Protein AF-A0A5C7JXN4-F1 (afdb_monomer_lite)

Radius of gyration: 12.23 Å; chains: 1; bounding box: 33×22×30 Å

Secondary structure (DSSP, 8-state):
---SSS-SEEEEEEGGGTEEEEEETTS-EEEEE-HHHHHHHHTTSS-EE-TTS-EE-GGGS-GGGSPPHHHHHHHHHGGG--

Foldseek 3Di:
DFDDPQAQWDWDQDLVVQWIFIAGSVRDGQDIGHLVVVVCQCVQVDWTAHPVGDIDRNVPDDPVRDDDPVVVVVVSCPNVDD

pLDDT: mean 82.42, std 14.99, range [34.78, 95.12]

Sequence (82 aa):
MLNYEGDVLKAYHIPLAKCFLIIDDHGHIVESCKKQELIDFLEGNKEITTSYGRTYNFTKEHVEAKRSQEEINEFLNLEKDE

Structure (mmCIF, N/CA/C/O backbone):
data_AF-A0A5C7JXN4-F1
#
_entry.id   AF-A0A5C7JXN4-F1
#
loop_
_atom_site.group_PDB
_atom_site.id
_atom_site.type_symbol
_atom_site.label_atom_id
_atom_site.label_alt_id
_atom_site.label_comp_id
_atom_site.label_asym_id
_atom_site.label_entity_id
_atom_site.label_seq_id
_atom_site.pdbx_PDB_ins_code
_atom_site.Cartn_x
_atom_site.Cartn_y
_atom_site.Cartn_z
_atom_site.occupancy
_atom_site.B_iso_or_equiv
_atom_site.auth_seq_id
_atom_site.auth_comp_id
_atom_site.auth_asym_id
_atom_site.auth_atom_id
_atom_site.pdbx_PDB_model_num
ATOM 1 N N . MET A 1 1 ? 2.580 6.703 2.206 1.00 55.78 1 MET A N 1
ATOM 2 C CA . MET A 1 1 ? 3.463 5.763 2.923 1.00 55.78 1 MET A CA 1
ATOM 3 C C . MET A 1 1 ? 4.379 5.113 1.900 1.00 55.78 1 M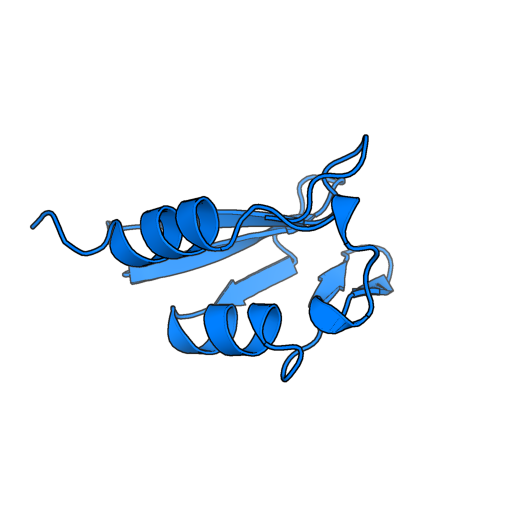ET A C 1
ATOM 5 O O . MET A 1 1 ? 4.005 4.103 1.331 1.00 55.78 1 MET A O 1
ATOM 9 N N . LEU A 1 2 ? 5.506 5.775 1.640 1.00 47.66 2 LEU A N 1
ATOM 10 C CA . LEU A 1 2 ? 6.800 5.315 1.118 1.00 47.66 2 LEU A CA 1
ATOM 11 C C . LEU A 1 2 ? 7.482 6.610 0.642 1.00 47.66 2 LEU A C 1
ATOM 13 O O . LEU A 1 2 ? 7.128 7.135 -0.406 1.00 47.66 2 LEU A O 1
ATOM 17 N N . ASN A 1 3 ? 8.303 7.225 1.489 1.00 44.16 3 ASN A N 1
ATOM 18 C CA . ASN A 1 3 ? 8.777 8.596 1.325 1.00 44.16 3 ASN A CA 1
ATOM 19 C C . ASN A 1 3 ? 10.302 8.611 1.144 1.00 44.16 3 ASN A C 1
ATOM 21 O O . ASN A 1 3 ? 11.027 8.763 2.115 1.00 44.16 3 ASN A O 1
ATOM 25 N N . TYR A 1 4 ? 10.788 8.444 -0.086 1.00 41.22 4 TYR A N 1
ATOM 26 C CA . TYR A 1 4 ? 12.159 8.803 -0.462 1.00 41.22 4 TYR A CA 1
ATOM 27 C C . TYR A 1 4 ? 12.082 9.634 -1.737 1.00 41.22 4 TYR A C 1
ATOM 29 O O . TYR A 1 4 ? 11.685 9.092 -2.758 1.00 41.22 4 TYR A O 1
ATOM 37 N N . GLU A 1 5 ? 12.373 10.935 -1.648 1.00 34.78 5 GLU A N 1
ATOM 38 C CA . GLU A 1 5 ? 12.640 11.873 -2.762 1.00 34.78 5 GLU A CA 1
ATOM 39 C C . GLU A 1 5 ? 11.821 11.706 -4.070 1.00 34.78 5 GLU A C 1
ATOM 41 O O . GLU A 1 5 ? 12.290 12.021 -5.161 1.00 34.78 5 GLU A O 1
ATOM 46 N N . GLY A 1 6 ? 10.576 11.235 -3.965 1.00 46.81 6 GLY A N 1
ATOM 47 C CA . GLY A 1 6 ? 9.752 10.812 -5.095 1.00 46.81 6 GLY A CA 1
ATOM 48 C C . GLY A 1 6 ? 8.802 9.703 -4.657 1.00 46.81 6 GLY A C 1
ATOM 49 O O . GLY A 1 6 ? 9.131 8.525 -4.726 1.00 46.81 6 GLY A O 1
ATOM 50 N N . ASP A 1 7 ? 7.638 10.089 -4.137 1.00 63.12 7 ASP A N 1
ATOM 51 C CA . ASP A 1 7 ? 6.603 9.187 -3.623 1.00 63.12 7 ASP A CA 1
ATOM 52 C C . ASP A 1 7 ? 6.196 8.102 -4.645 1.00 63.12 7 ASP A C 1
ATOM 54 O O . ASP A 1 7 ? 5.305 8.337 -5.462 1.00 63.12 7 ASP A O 1
ATOM 58 N N . VAL A 1 8 ? 6.793 6.906 -4.590 1.00 80.56 8 VAL A N 1
ATOM 59 C CA . VAL A 1 8 ? 6.459 5.852 -5.566 1.00 80.56 8 VAL A CA 1
ATOM 60 C C . VAL A 1 8 ? 5.071 5.258 -5.324 1.00 80.56 8 VAL A C 1
ATOM 62 O O . VAL A 1 8 ? 4.394 4.877 -6.270 1.00 80.56 8 VAL A O 1
ATOM 65 N N . LEU A 1 9 ? 4.623 5.185 -4.066 1.00 87.12 9 LEU A N 1
ATOM 66 C CA . LEU A 1 9 ? 3.281 4.716 -3.713 1.00 87.12 9 LEU A CA 1
ATOM 67 C C . LEU A 1 9 ? 2.662 5.596 -2.616 1.00 87.12 9 LEU A C 1
ATOM 69 O O . LEU A 1 9 ? 3.212 5.780 -1.524 1.00 87.12 9 LEU A O 1
ATOM 73 N N . LYS A 1 10 ? 1.462 6.113 -2.884 1.00 87.81 10 LYS A N 1
ATOM 74 C CA . LYS A 1 10 ? 0.648 6.915 -1.962 1.00 87.81 10 LYS A CA 1
ATOM 75 C C . LYS A 1 10 ? -0.621 6.167 -1.599 1.00 87.81 10 LYS A C 1
ATOM 77 O O . LYS A 1 10 ? -1.385 5.803 -2.481 1.00 87.81 10 LYS A O 1
ATOM 82 N N . ALA A 1 11 ? -0.865 5.993 -0.304 1.00 89.50 11 ALA A N 1
ATOM 83 C CA . ALA A 1 11 ? -2.115 5.442 0.204 1.00 89.50 11 ALA A CA 1
ATOM 84 C C . ALA A 1 11 ? -3.066 6.582 0.595 1.00 89.50 11 ALA A C 1
ATOM 86 O O . ALA A 1 11 ? -2.666 7.493 1.321 1.00 89.50 11 ALA A O 1
ATOM 87 N N . TYR A 1 12 ? -4.317 6.504 0.150 1.00 88.44 12 TYR A N 1
ATOM 88 C CA . TYR A 1 12 ? -5.399 7.429 0.479 1.00 88.44 12 TYR A CA 1
ATOM 89 C C . TYR A 1 12 ? -6.533 6.664 1.142 1.00 88.44 12 TYR A C 1
ATOM 91 O O . TYR A 1 12 ? -6.993 5.660 0.604 1.00 88.44 12 TYR A O 1
ATOM 99 N N . HIS A 1 13 ? -7.001 7.144 2.289 1.00 87.75 13 HIS A N 1
ATOM 100 C CA . HIS A 1 13 ? -8.194 6.604 2.927 1.00 87.75 13 HIS A CA 1
ATOM 101 C C . HIS A 1 13 ? -9.446 7.184 2.258 1.00 87.75 13 HIS A C 1
ATOM 103 O O . HIS A 1 13 ? -9.533 8.395 2.049 1.00 87.75 13 HIS A O 1
ATOM 109 N N . ILE A 1 14 ? -10.413 6.326 1.934 1.00 89.06 14 ILE A N 1
ATOM 110 C CA . ILE A 1 14 ? -11.723 6.703 1.403 1.00 89.06 14 ILE A CA 1
ATOM 111 C C . ILE A 1 14 ? -12.790 6.313 2.438 1.00 89.06 14 ILE A C 1
ATOM 113 O O . ILE A 1 14 ? -13.302 5.190 2.386 1.00 89.06 14 ILE A O 1
ATOM 117 N N . PRO A 1 15 ? -13.160 7.221 3.367 1.00 83.44 15 PRO A N 1
ATOM 118 C CA . PRO A 1 15 ? -14.042 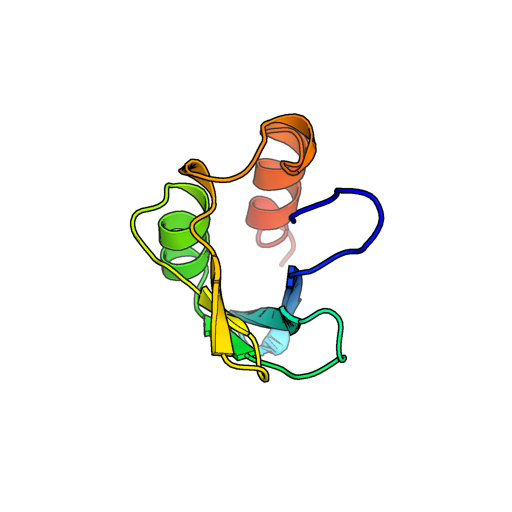6.894 4.492 1.00 83.44 15 PRO A CA 1
ATOM 119 C C . PRO A 1 15 ? -15.399 6.331 4.059 1.00 83.44 15 PRO A C 1
ATOM 121 O O . PRO A 1 15 ? -15.836 5.294 4.553 1.00 83.44 15 PRO A O 1
ATOM 124 N N . LEU A 1 16 ? -16.023 6.949 3.049 1.00 85.88 16 LEU A N 1
ATOM 125 C CA . LEU A 1 16 ? -17.340 6.545 2.537 1.00 85.88 16 LEU A CA 1
ATOM 126 C C . LEU A 1 16 ? -17.366 5.104 2.007 1.00 85.88 16 LEU A C 1
ATOM 128 O O . LEU A 1 16 ? -18.392 4.433 2.086 1.00 85.88 16 LEU A O 1
ATOM 132 N N . ALA A 1 17 ? -16.243 4.632 1.462 1.00 84.69 17 ALA A N 1
ATOM 133 C CA . ALA A 1 17 ? -16.104 3.288 0.910 1.00 84.69 17 ALA A CA 1
ATOM 134 C C . ALA A 1 17 ? -15.403 2.315 1.875 1.00 84.69 17 ALA A C 1
ATOM 136 O O . ALA A 1 17 ? -15.272 1.134 1.548 1.00 84.69 17 ALA A O 1
ATOM 137 N N . LYS A 1 18 ? -14.958 2.796 3.048 1.00 86.50 18 LYS A N 1
ATOM 138 C CA . LYS A 1 18 ? -14.184 2.042 4.049 1.00 86.50 18 LYS A CA 1
ATOM 139 C C . LYS A 1 18 ? -13.017 1.270 3.422 1.00 86.50 18 LYS A C 1
ATOM 141 O O . LYS A 1 18 ? -12.804 0.088 3.703 1.00 86.50 18 LYS A O 1
ATOM 146 N N . CYS A 1 19 ? -12.301 1.924 2.511 1.00 90.19 19 CYS A N 1
ATOM 147 C CA . CYS A 1 19 ? -11.189 1.329 1.778 1.00 90.19 19 CYS A CA 1
ATOM 148 C C . CYS A 1 19 ? -10.021 2.303 1.625 1.00 90.19 19 CYS A C 1
ATOM 150 O O . CYS A 1 19 ? -10.135 3.501 1.894 1.00 90.19 19 CYS A O 1
ATOM 152 N N . PHE A 1 20 ? -8.894 1.767 1.169 1.00 90.88 20 PHE A N 1
ATOM 153 C CA . PHE A 1 20 ? -7.693 2.512 0.841 1.00 90.88 20 PHE A CA 1
ATOM 154 C C . PHE A 1 20 ? -7.413 2.402 -0.654 1.00 90.88 20 PHE A C 1
ATOM 156 O O . PHE A 1 20 ? -7.540 1.326 -1.242 1.00 90.88 20 PHE A O 1
ATOM 163 N N . LEU A 1 21 ? -7.021 3.514 -1.266 1.00 92.88 21 LEU A N 1
ATOM 164 C CA . LEU A 1 21 ? -6.518 3.555 -2.634 1.00 92.88 21 LEU A CA 1
ATOM 165 C C . LEU A 1 21 ? -5.014 3.742 -2.603 1.00 92.88 21 LEU A C 1
ATOM 167 O O . LEU A 1 21 ? -4.520 4.622 -1.900 1.00 92.88 21 LEU A O 1
ATOM 171 N N . ILE A 1 22 ? -4.302 2.943 -3.385 1.00 92.62 22 ILE A N 1
ATOM 172 C CA . ILE A 1 22 ? -2.865 3.074 -3.571 1.00 92.62 22 ILE A CA 1
ATOM 173 C C . ILE A 1 22 ? -2.627 3.603 -4.977 1.00 92.62 22 ILE A C 1
ATOM 175 O O . ILE A 1 22 ? -3.083 3.022 -5.962 1.00 92.62 22 ILE A O 1
ATOM 179 N N . ILE A 1 23 ? -1.953 4.745 -5.039 1.00 92.31 23 ILE A N 1
ATOM 180 C CA . ILE A 1 23 ? -1.667 5.497 -6.255 1.00 92.31 23 ILE A CA 1
ATOM 181 C C . ILE A 1 23 ? -0.158 5.519 -6.460 1.00 92.31 23 ILE A C 1
ATOM 183 O O . ILE A 1 23 ? 0.573 5.789 -5.506 1.00 92.31 23 ILE A O 1
ATOM 187 N N . ASP A 1 24 ? 0.301 5.232 -7.674 1.00 92.38 24 ASP A N 1
ATOM 188 C CA . ASP A 1 24 ? 1.724 5.299 -8.004 1.00 92.38 24 ASP A CA 1
ATOM 189 C C . ASP A 1 24 ? 2.224 6.725 -8.301 1.00 92.38 24 ASP A C 1
ATOM 191 O O . ASP A 1 24 ? 1.458 7.692 -8.336 1.00 92.38 24 ASP A O 1
ATOM 195 N N . ASP A 1 25 ? 3.529 6.868 -8.526 1.00 89.19 25 ASP A N 1
ATOM 196 C CA . ASP A 1 25 ? 4.183 8.130 -8.886 1.00 89.19 25 ASP A CA 1
ATOM 197 C C . ASP A 1 25 ? 3.736 8.711 -10.236 1.00 89.19 25 ASP A C 1
ATOM 199 O O . ASP A 1 25 ? 3.974 9.888 -10.508 1.00 89.19 25 ASP A O 1
ATOM 203 N N . HIS A 1 26 ? 3.039 7.931 -11.066 1.00 92.25 26 HIS A N 1
ATOM 204 C CA . HIS A 1 26 ? 2.424 8.396 -12.311 1.00 92.25 26 HIS A CA 1
ATOM 205 C C . HIS A 1 26 ? 0.960 8.832 -12.128 1.00 92.25 26 HIS A C 1
ATOM 207 O O . HIS A 1 26 ? 0.324 9.277 -13.086 1.00 92.25 26 HIS A O 1
ATOM 213 N N . GLY A 1 27 ? 0.417 8.743 -10.910 1.00 90.94 27 GLY A N 1
ATOM 214 C CA . GLY A 1 27 ? -0.959 9.124 -10.605 1.00 90.94 27 GLY A CA 1
ATOM 215 C C . GLY A 1 27 ? -1.996 8.052 -10.948 1.00 90.94 27 GLY A C 1
ATOM 216 O O . GLY A 1 27 ? -3.193 8.347 -10.941 1.00 90.94 27 GLY A O 1
ATOM 217 N N . HIS A 1 28 ? -1.580 6.815 -11.232 1.00 94.31 28 HIS A N 1
ATOM 218 C CA . HIS A 1 28 ? -2.500 5.713 -11.497 1.00 94.31 28 HIS A CA 1
ATOM 219 C C . HIS A 1 28 ? -2.878 4.990 -10.208 1.00 94.31 28 HIS A C 1
ATOM 221 O O . HIS A 1 28 ? -2.023 4.678 -9.383 1.00 94.31 28 HIS A O 1
ATOM 227 N N . ILE A 1 29 ? -4.166 4.670 -10.056 1.00 94.81 29 ILE A N 1
ATOM 228 C CA . ILE A 1 29 ? -4.618 3.755 -9.006 1.00 94.81 29 ILE A CA 1
ATOM 229 C C . ILE A 1 29 ? -4.128 2.360 -9.383 1.00 94.81 29 ILE A C 1
ATOM 231 O O . ILE A 1 29 ? -4.582 1.785 -10.371 1.00 94.81 29 ILE A O 1
ATOM 235 N N . VAL A 1 30 ? -3.207 1.830 -8.592 1.00 95.12 30 VAL A N 1
ATOM 236 C CA . VAL A 1 30 ? -2.633 0.495 -8.793 1.00 95.12 30 VAL A CA 1
ATOM 237 C C . VAL A 1 30 ? -3.292 -0.539 -7.896 1.00 95.12 30 VAL A C 1
ATOM 239 O O . VAL A 1 30 ? -3.267 -1.727 -8.203 1.00 95.12 30 VAL A O 1
ATOM 242 N N . GLU A 1 31 ? -3.944 -0.089 -6.820 1.00 93.94 31 GLU A N 1
ATOM 243 C CA . GLU A 1 31 ? -4.672 -0.974 -5.927 1.00 93.94 31 GLU A CA 1
ATOM 244 C C . GLU A 1 31 ? -5.798 -0.267 -5.161 1.00 93.94 31 GLU A C 1
ATOM 246 O O . GLU A 1 31 ? -5.691 0.899 -4.780 1.00 93.94 31 GLU A O 1
ATOM 251 N N . SER A 1 32 ? -6.879 -1.004 -4.901 1.00 94.69 32 SER A N 1
ATOM 252 C CA . SER A 1 32 ? -7.897 -0.665 -3.909 1.00 94.69 32 SER A CA 1
ATOM 253 C C . SER A 1 32 ? -7.992 -1.818 -2.923 1.00 94.69 32 SER A C 1
ATOM 255 O O . SER A 1 32 ? -8.207 -2.956 -3.333 1.00 94.69 32 SER A O 1
ATOM 257 N N . CYS A 1 33 ? -7.802 -1.537 -1.638 1.00 91.69 33 CYS A N 1
ATOM 258 C CA . CYS A 1 33 ? -7.666 -2.575 -0.627 1.00 91.69 33 CYS A CA 1
ATOM 259 C C . CYS A 1 33 ? -8.360 -2.201 0.684 1.00 91.69 33 CYS A C 1
ATOM 261 O O . CYS A 1 33 ? -8.616 -1.029 0.981 1.00 91.69 33 CYS A O 1
ATOM 263 N N . LYS A 1 34 ? -8.700 -3.213 1.482 1.00 91.81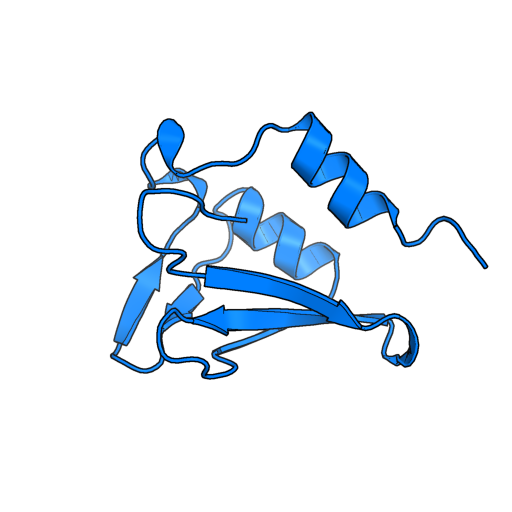 34 LYS A N 1
ATOM 264 C CA . LYS A 1 34 ? -9.184 -3.006 2.854 1.00 91.81 34 LYS A CA 1
ATOM 265 C C . LYS A 1 34 ? -8.013 -2.762 3.803 1.00 91.81 34 LYS A C 1
ATOM 267 O O . LYS A 1 34 ? -6.870 -3.081 3.492 1.00 91.81 34 LYS A O 1
ATOM 272 N N . LYS A 1 35 ? -8.316 -2.277 5.011 1.00 89.38 35 LYS A N 1
ATOM 273 C CA . LYS A 1 35 ? -7.323 -2.043 6.070 1.00 89.38 35 LYS A CA 1
ATOM 274 C C . LYS A 1 35 ? -6.368 -3.220 6.287 1.00 89.38 35 LYS A C 1
ATOM 276 O O . LYS A 1 35 ? -5.165 -3.009 6.344 1.00 89.38 35 LYS A O 1
ATOM 281 N N . GLN A 1 36 ? -6.896 -4.445 6.374 1.00 91.25 36 GLN A N 1
ATOM 282 C CA . GLN A 1 36 ? -6.073 -5.637 6.601 1.00 91.25 36 GLN A CA 1
ATOM 283 C C . GLN A 1 36 ? -5.067 -5.867 5.470 1.00 91.25 36 GLN A C 1
ATOM 285 O O . GLN A 1 36 ? -3.905 -6.121 5.729 1.00 91.25 36 GLN A O 1
ATOM 290 N N . GLU A 1 37 ? -5.483 -5.704 4.220 1.00 91.69 37 GLU A N 1
ATOM 291 C CA . GLU A 1 37 ? -4.595 -5.893 3.072 1.00 91.69 37 GLU A CA 1
ATOM 292 C C . GLU A 1 37 ? -3.514 -4.810 2.978 1.00 91.69 37 GLU A C 1
ATOM 294 O O . GLU A 1 37 ? -2.404 -5.074 2.518 1.00 91.69 37 GLU A O 1
ATOM 299 N N . LEU A 1 38 ? -3.829 -3.587 3.414 1.00 90.75 38 LEU A N 1
ATOM 300 C CA . LEU A 1 38 ? -2.832 -2.532 3.553 1.00 90.75 38 LEU A CA 1
ATOM 301 C C . LEU A 1 38 ? -1.823 -2.876 4.657 1.00 90.75 38 LEU A C 1
ATOM 303 O O . LEU A 1 38 ? -0.628 -2.670 4.464 1.00 90.75 38 LEU A O 1
ATOM 307 N N . ILE A 1 39 ? -2.283 -3.427 5.785 1.00 90.56 39 ILE A N 1
ATOM 308 C CA . ILE A 1 39 ? -1.404 -3.942 6.846 1.00 90.56 39 ILE A CA 1
ATOM 309 C C . ILE A 1 39 ? -0.509 -5.055 6.291 1.00 90.56 39 ILE A C 1
ATOM 311 O O . ILE A 1 39 ? 0.702 -4.989 6.472 1.00 90.56 39 ILE A O 1
ATOM 315 N N . ASP A 1 40 ? -1.064 -6.001 5.530 1.00 92.69 40 ASP A N 1
ATOM 316 C CA . ASP A 1 40 ? -0.292 -7.086 4.921 1.00 92.69 40 ASP A CA 1
ATOM 317 C C . ASP A 1 40 ? 0.820 -6.543 4.001 1.00 92.69 40 ASP A C 1
ATOM 319 O O . ASP A 1 40 ? 1.929 -7.079 3.979 1.00 92.69 40 ASP A O 1
ATOM 323 N N . PHE A 1 41 ? 0.568 -5.448 3.271 1.00 91.25 41 PHE A N 1
ATOM 324 C CA . PHE A 1 41 ? 1.606 -4.766 2.488 1.00 91.25 41 PHE A CA 1
ATOM 325 C C . PHE A 1 41 ? 2.684 -4.138 3.375 1.00 91.25 41 PHE A C 1
ATOM 327 O O . PHE A 1 41 ? 3.870 -4.339 3.119 1.00 91.25 41 PHE A O 1
ATOM 334 N N . LEU A 1 42 ? 2.294 -3.417 4.430 1.00 88.31 42 LEU A N 1
ATOM 335 C CA . LEU A 1 42 ? 3.223 -2.774 5.369 1.00 88.31 42 LEU A CA 1
ATOM 336 C C . LEU A 1 42 ? 4.088 -3.792 6.131 1.00 88.31 42 LEU A C 1
ATOM 338 O O . LEU A 1 42 ? 5.245 -3.517 6.441 1.00 88.31 42 LEU A O 1
ATOM 342 N N . GLU A 1 43 ? 3.560 -4.987 6.384 1.00 89.31 43 GLU A N 1
ATOM 343 C CA . GLU A 1 43 ? 4.288 -6.109 6.985 1.00 89.31 43 GLU A CA 1
ATOM 344 C C . GLU A 1 43 ? 5.127 -6.899 5.963 1.00 89.31 43 GLU A C 1
ATOM 346 O O . G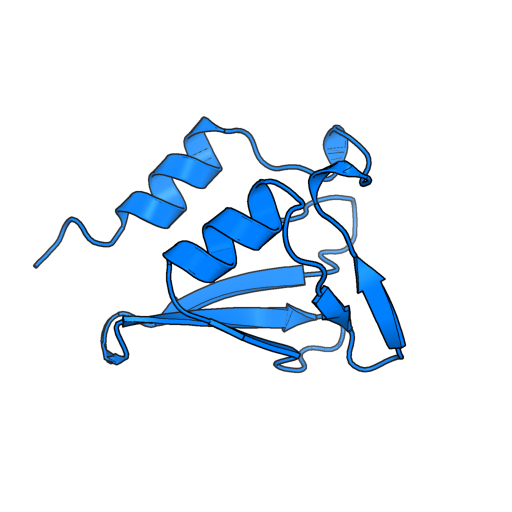LU A 1 43 ? 5.900 -7.780 6.337 1.00 89.31 43 GLU A O 1
ATOM 351 N N . GLY A 1 44 ? 5.024 -6.573 4.669 1.00 88.12 44 GLY A N 1
ATOM 352 C CA . GLY A 1 44 ? 5.753 -7.236 3.584 1.00 88.12 44 GLY A CA 1
ATOM 353 C C . GLY A 1 44 ? 5.201 -8.609 3.192 1.00 88.12 44 GLY A C 1
ATOM 354 O O . GLY A 1 44 ? 5.834 -9.316 2.405 1.00 88.12 44 GLY A O 1
ATOM 355 N N . ASN A 1 45 ? 4.022 -8.967 3.706 1.00 92.50 45 ASN A N 1
ATOM 356 C CA . ASN A 1 45 ? 3.261 -10.166 3.344 1.00 92.50 45 ASN A CA 1
ATOM 357 C C . ASN A 1 45 ? 2.548 -10.013 1.991 1.00 92.50 45 ASN A C 1
ATOM 359 O O . ASN A 1 45 ? 2.109 -10.999 1.399 1.00 92.50 45 ASN A O 1
ATOM 363 N N . LYS A 1 46 ? 2.450 -8.777 1.494 1.00 92.62 46 LYS A N 1
ATOM 364 C CA . LYS A 1 46 ? 1.885 -8.423 0.195 1.00 92.62 46 LYS A CA 1
ATOM 365 C C . LYS A 1 46 ? 2.859 -7.541 -0.583 1.00 92.62 46 LYS A C 1
ATOM 367 O O . LYS A 1 46 ? 3.619 -6.767 -0.003 1.00 92.62 46 LYS A O 1
ATOM 372 N N . GLU A 1 47 ? 2.825 -7.665 -1.904 1.00 93.19 47 GLU A N 1
ATOM 373 C CA . GLU A 1 47 ? 3.604 -6.847 -2.833 1.00 93.19 47 GLU A CA 1
ATOM 374 C C . GLU A 1 47 ? 2.660 -6.055 -3.740 1.00 93.19 47 GLU A C 1
ATOM 376 O O . GLU A 1 47 ? 1.573 -6.529 -4.072 1.00 93.19 47 GLU A O 1
ATOM 381 N N . ILE A 1 48 ? 3.080 -4.856 -4.146 1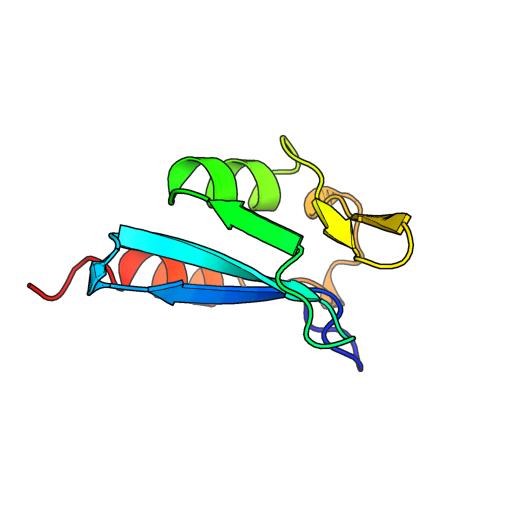.00 92.38 48 ILE A N 1
ATOM 382 C CA . ILE A 1 48 ? 2.295 -3.953 -4.998 1.00 92.38 48 ILE A CA 1
ATOM 383 C C . ILE A 1 48 ? 3.084 -3.657 -6.257 1.00 92.38 48 ILE A C 1
ATOM 385 O O . ILE A 1 48 ? 4.263 -3.322 -6.187 1.00 92.38 48 ILE A O 1
ATOM 389 N N . THR A 1 49 ? 2.436 -3.769 -7.413 1.00 93.94 49 THR A N 1
ATOM 390 C CA . THR A 1 49 ? 3.061 -3.488 -8.709 1.00 93.94 49 THR A CA 1
ATOM 391 C C . THR A 1 49 ? 2.534 -2.173 -9.268 1.00 93.94 49 THR A C 1
ATOM 393 O O . THR A 1 49 ? 1.326 -1.974 -9.340 1.00 93.94 49 THR A O 1
ATOM 396 N N . THR A 1 50 ? 3.438 -1.274 -9.656 1.00 92.88 50 THR A N 1
ATOM 397 C CA . THR A 1 50 ? 3.096 0.018 -10.263 1.00 92.88 50 THR A CA 1
ATOM 398 C C . THR A 1 50 ? 2.505 -0.149 -11.663 1.00 92.88 50 THR A C 1
ATOM 400 O O . THR A 1 50 ? 2.643 -1.202 -12.291 1.00 92.88 50 THR A O 1
ATOM 403 N N . SER A 1 51 ? 1.910 0.913 -12.217 1.00 94.88 51 SER A N 1
ATOM 404 C CA . SER A 1 51 ? 1.352 0.892 -13.580 1.00 94.88 51 SER A CA 1
ATOM 405 C C . SER A 1 51 ? 2.387 0.608 -14.678 1.00 94.88 51 SER A C 1
ATOM 407 O O . SER A 1 51 ? 2.026 0.154 -15.762 1.00 94.88 51 SER A O 1
ATOM 409 N N . TYR A 1 52 ? 3.674 0.829 -14.402 1.00 93.50 52 TYR A N 1
ATOM 410 C CA . TYR A 1 52 ? 4.794 0.554 -15.308 1.00 93.50 52 TYR A CA 1
ATOM 411 C C . TYR A 1 52 ? 5.529 -0.761 -14.994 1.00 93.50 52 TYR A C 1
ATOM 413 O O . TYR A 1 52 ? 6.607 -1.010 -15.531 1.00 93.50 52 TYR A O 1
ATOM 421 N N . GLY A 1 53 ? 4.949 -1.619 -14.148 1.00 92.88 53 GLY A N 1
ATOM 422 C CA . GLY A 1 53 ? 5.411 -2.993 -13.942 1.00 92.88 53 GLY A CA 1
ATOM 423 C C . GLY A 1 53 ? 6.520 -3.170 -12.904 1.00 92.88 53 GLY A C 1
ATOM 424 O O . GLY A 1 53 ? 7.142 -4.230 -12.873 1.00 92.88 53 GLY A O 1
ATOM 425 N N . ARG A 1 54 ? 6.787 -2.172 -12.051 1.00 90.62 54 ARG A N 1
ATOM 426 C CA . ARG A 1 54 ? 7.753 -2.310 -10.951 1.00 90.62 54 ARG A CA 1
ATOM 427 C C . ARG A 1 54 ? 7.055 -2.776 -9.678 1.00 90.62 54 ARG A C 1
ATOM 429 O O . ARG A 1 54 ? 6.089 -2.158 -9.246 1.00 90.62 54 ARG A O 1
ATOM 436 N N . THR A 1 55 ? 7.564 -3.839 -9.066 1.00 91.81 55 THR A N 1
ATOM 437 C CA . THR A 1 55 ? 6.985 -4.440 -7.856 1.00 91.81 55 THR A CA 1
ATOM 438 C C . THR A 1 55 ? 7.717 -3.973 -6.599 1.00 91.81 55 THR A C 1
ATOM 440 O O . THR A 1 55 ? 8.947 -3.945 -6.569 1.00 91.81 55 THR A O 1
ATOM 443 N N . TYR A 1 56 ? 6.950 -3.631 -5.567 1.00 88.81 56 TYR A N 1
ATOM 444 C CA . TYR A 1 56 ? 7.404 -3.124 -4.278 1.00 88.81 56 TYR A CA 1
ATOM 445 C C . TYR A 1 56 ? 6.968 -4.056 -3.155 1.00 88.81 56 TYR A C 1
ATOM 447 O O . TYR A 1 56 ? 5.814 -4.484 -3.101 1.00 88.81 56 TYR A O 1
ATOM 455 N N . ASN A 1 57 ? 7.882 -4.314 -2.225 1.00 88.75 57 ASN A N 1
ATOM 456 C CA . ASN A 1 57 ? 7.597 -5.000 -0.972 1.00 88.75 57 ASN A CA 1
ATOM 457 C C . ASN A 1 57 ? 8.081 -4.106 0.162 1.00 88.75 57 ASN A C 1
ATOM 459 O O . ASN A 1 57 ? 9.285 -3.874 0.277 1.00 88.75 57 ASN A O 1
ATOM 463 N N . PHE A 1 58 ? 7.162 -3.630 1.004 1.00 85.25 58 PHE A N 1
ATOM 464 C CA . PHE A 1 58 ? 7.475 -2.608 1.996 1.00 85.25 58 PHE A CA 1
ATOM 465 C C . PHE A 1 58 ? 8.695 -2.976 2.845 1.00 85.25 58 PHE A C 1
ATOM 467 O O . PHE A 1 58 ? 9.596 -2.158 2.999 1.00 85.25 58 PHE A O 1
ATOM 474 N N . THR A 1 59 ? 8.807 -4.211 3.344 1.00 85.31 59 THR A N 1
ATOM 475 C CA . THR A 1 59 ? 9.916 -4.583 4.239 1.00 85.31 59 THR A CA 1
ATOM 476 C C . THR A 1 59 ? 11.270 -4.651 3.538 1.00 85.31 59 THR A C 1
ATOM 478 O O . THR A 1 59 ? 12.278 -4.392 4.199 1.00 85.31 59 THR A O 1
ATOM 481 N N . LYS A 1 60 ? 11.301 -4.891 2.221 1.00 86.50 60 LYS A N 1
ATOM 482 C CA . LYS A 1 60 ? 12.528 -4.946 1.407 1.00 86.50 60 LYS A CA 1
ATOM 483 C C . LYS A 1 60 ? 13.053 -3.563 0.998 1.00 86.50 60 LYS A C 1
ATOM 485 O O . LYS A 1 60 ? 14.205 -3.466 0.582 1.00 86.50 60 LYS A O 1
ATOM 490 N N . GLU A 1 61 ? 12.250 -2.508 1.143 1.00 84.19 61 GLU A N 1
ATOM 491 C CA . GLU A 1 61 ? 12.669 -1.137 0.831 1.00 84.19 61 GLU A CA 1
ATOM 492 C C . GLU A 1 61 ? 13.560 -0.522 1.925 1.00 84.19 61 GLU A C 1
ATOM 494 O O . GLU A 1 61 ? 13.511 -0.913 3.100 1.00 84.19 61 GLU A O 1
ATOM 499 N N . HIS A 1 62 ? 14.356 0.482 1.534 1.00 81.31 62 HIS A N 1
ATOM 500 C CA . HIS A 1 62 ? 15.259 1.211 2.430 1.00 81.31 62 HIS A CA 1
ATOM 501 C C . HIS A 1 62 ? 14.507 1.800 3.635 1.00 81.31 62 HIS A C 1
ATOM 503 O O . HIS A 1 62 ? 13.362 2.233 3.515 1.00 81.31 62 HIS A O 1
ATOM 509 N N . VAL A 1 63 ? 15.150 1.848 4.807 1.00 75.06 63 VAL A N 1
ATOM 510 C CA . VAL A 1 63 ? 14.510 2.329 6.046 1.00 75.06 63 VAL A CA 1
ATOM 511 C C . VAL A 1 63 ? 14.016 3.771 5.925 1.00 75.06 63 VAL A C 1
ATOM 513 O O . VAL A 1 63 ? 12.924 4.081 6.383 1.00 75.06 63 VAL A O 1
ATOM 516 N N . GLU A 1 64 ? 14.768 4.625 5.232 1.00 73.62 64 GLU A N 1
ATOM 517 C CA . GLU A 1 64 ? 14.391 6.025 4.999 1.00 73.62 64 GLU A CA 1
ATOM 518 C C . GLU A 1 64 ? 13.212 6.169 4.039 1.00 73.62 64 GLU A C 1
ATOM 520 O O . GLU A 1 64 ? 12.537 7.189 4.063 1.00 73.62 64 GLU A O 1
ATOM 525 N N . ALA A 1 65 ? 12.916 5.144 3.233 1.00 71.25 65 ALA A N 1
ATOM 526 C CA . ALA A 1 65 ? 11.709 5.135 2.424 1.00 71.25 65 ALA A CA 1
ATOM 527 C C . ALA A 1 65 ? 10.461 4.904 3.287 1.00 71.25 65 ALA A C 1
ATOM 529 O O . ALA A 1 65 ? 9.353 5.088 2.805 1.00 71.25 65 ALA A O 1
ATOM 530 N N . LYS A 1 66 ? 10.577 4.508 4.556 1.00 77.56 66 LYS A N 1
ATOM 531 C CA . LYS A 1 66 ? 9.428 4.174 5.405 1.00 77.56 66 LYS A CA 1
ATOM 532 C C . LYS A 1 66 ? 9.070 5.364 6.286 1.00 77.56 66 LYS A C 1
ATOM 534 O O . LYS A 1 66 ? 9.934 6.015 6.86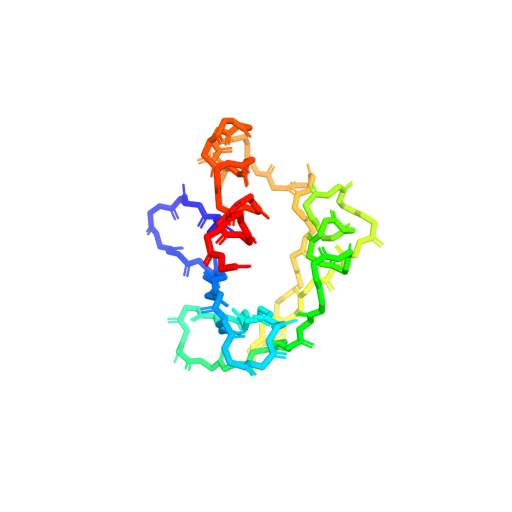4 1.00 77.56 66 LYS A O 1
ATOM 539 N N . ARG A 1 67 ? 7.769 5.639 6.406 1.00 80.56 67 ARG A N 1
ATOM 540 C CA . ARG A 1 67 ? 7.263 6.539 7.453 1.00 80.56 67 ARG A CA 1
ATOM 541 C C . ARG A 1 67 ? 7.446 5.883 8.821 1.00 80.56 67 ARG A C 1
ATOM 543 O O . ARG A 1 67 ? 7.578 4.661 8.904 1.00 80.56 67 ARG A O 1
ATOM 550 N N . SER A 1 68 ? 7.456 6.688 9.878 1.00 83.31 68 SER A N 1
ATOM 551 C CA . SER A 1 68 ? 7.557 6.167 11.240 1.00 83.31 68 SER A CA 1
ATOM 552 C C . SER A 1 68 ? 6.351 5.285 11.581 1.00 83.31 68 SER A C 1
ATOM 554 O O . SER A 1 68 ? 5.252 5.482 11.063 1.00 83.31 68 SER A O 1
ATOM 556 N N . GLN A 1 69 ? 6.535 4.315 12.481 1.00 81.88 69 GLN A N 1
ATOM 557 C CA . GLN A 1 69 ? 5.439 3.438 12.905 1.00 81.88 69 GLN A CA 1
ATOM 558 C C . GLN A 1 69 ? 4.279 4.222 13.544 1.00 81.88 69 GLN A C 1
ATOM 560 O O . GLN A 1 69 ? 3.128 3.810 13.435 1.00 81.88 69 GLN A O 1
ATOM 565 N N . GLU A 1 70 ? 4.572 5.352 14.188 1.00 84.31 70 GLU A N 1
ATOM 566 C CA . GLU A 1 70 ? 3.573 6.249 14.770 1.00 84.31 70 GLU A CA 1
ATOM 567 C C . GLU A 1 70 ? 2.679 6.867 13.689 1.00 84.31 70 GLU A C 1
ATOM 569 O O . GLU A 1 70 ? 1.468 6.673 13.734 1.00 84.31 70 GLU A O 1
ATOM 574 N N . GLU A 1 71 ? 3.263 7.476 12.651 1.00 84.12 71 GLU A N 1
ATOM 575 C CA . GLU A 1 71 ? 2.513 8.028 11.509 1.00 84.12 71 GLU A CA 1
ATOM 576 C C . GLU A 1 71 ? 1.681 6.955 10.788 1.00 84.12 71 GLU A C 1
ATOM 578 O O . GLU A 1 71 ? 0.557 7.209 10.351 1.00 84.12 71 GLU A O 1
ATOM 583 N N . ILE A 1 72 ? 2.228 5.741 10.654 1.00 84.88 72 ILE A N 1
ATOM 584 C CA . ILE A 1 72 ? 1.511 4.600 10.071 1.00 84.88 72 ILE A CA 1
ATOM 585 C C . ILE A 1 72 ? 0.289 4.255 10.930 1.00 84.88 72 ILE A C 1
ATOM 587 O O . ILE A 1 72 ? -0.815 4.091 10.409 1.00 84.88 72 ILE A O 1
ATOM 591 N N . ASN A 1 73 ? 0.465 4.165 12.249 1.00 84.75 73 ASN A N 1
ATOM 592 C CA . ASN A 1 73 ? -0.615 3.840 13.173 1.00 84.75 73 ASN A CA 1
ATOM 593 C C . ASN A 1 73 ? -1.686 4.933 13.206 1.00 84.75 73 ASN A C 1
ATOM 595 O O . ASN A 1 73 ? -2.869 4.604 13.241 1.00 84.75 73 ASN A O 1
ATOM 599 N N . GLU A 1 74 ? -1.300 6.209 13.192 1.00 85.25 74 GLU A N 1
ATOM 600 C CA . GLU A 1 74 ? -2.236 7.331 13.091 1.00 85.25 74 GLU A CA 1
ATOM 601 C C . GLU A 1 74 ? -3.065 7.221 11.813 1.00 85.25 74 GLU A C 1
ATOM 603 O O . GLU A 1 74 ? -4.292 7.201 11.884 1.00 85.25 74 GLU A O 1
ATOM 608 N N . PHE A 1 75 ? -2.412 7.027 10.663 1.00 84.62 75 PHE A N 1
ATOM 609 C CA . PHE A 1 75 ? -3.079 6.866 9.372 1.00 84.62 75 PHE A CA 1
ATOM 610 C C . PHE A 1 75 ? -4.074 5.695 9.355 1.00 84.62 75 PHE A C 1
ATOM 612 O O . PHE A 1 75 ? -5.196 5.839 8.872 1.00 84.62 75 PHE A O 1
ATOM 619 N N . LEU A 1 76 ? -3.693 4.541 9.914 1.00 83.38 76 LEU A N 1
ATOM 620 C CA . LEU A 1 76 ? -4.559 3.360 10.000 1.00 83.38 76 LEU A CA 1
ATOM 621 C C . LEU A 1 76 ? -5.700 3.519 11.020 1.00 83.38 76 LEU A C 1
ATOM 623 O O . LEU A 1 76 ? -6.707 2.814 10.925 1.00 83.38 76 LEU A O 1
ATOM 627 N N . ASN A 1 77 ? -5.554 4.396 12.014 1.00 79.19 77 ASN A N 1
ATOM 628 C CA . ASN A 1 77 ? -6.537 4.621 13.078 1.00 79.19 77 ASN A CA 1
ATOM 629 C C . ASN A 1 77 ? -7.451 5.830 12.841 1.00 79.19 77 ASN A C 1
ATOM 631 O O . ASN A 1 77 ? -8.332 6.064 13.667 1.00 79.19 77 ASN A O 1
ATOM 635 N N . LEU A 1 78 ? -7.333 6.520 11.701 1.00 64.31 78 LEU A N 1
ATOM 636 C CA . LEU A 1 78 ? -8.306 7.524 11.237 1.00 64.31 78 LEU A CA 1
ATOM 637 C C . LEU A 1 78 ? -9.746 6.972 11.094 1.00 64.31 78 LEU A C 1
ATOM 639 O O . LEU A 1 78 ? -10.667 7.730 10.829 1.00 64.31 78 LEU A O 1
ATOM 643 N N . GLU A 1 79 ? -9.966 5.667 11.292 1.00 54.19 79 GLU A N 1
ATOM 644 C CA . GLU A 1 79 ? -11.292 5.045 11.447 1.00 54.19 79 GLU A CA 1
ATOM 645 C C . GLU A 1 79 ? -11.997 5.365 12.784 1.00 54.19 79 GLU A C 1
ATOM 647 O O . GLU A 1 79 ? -13.127 4.923 12.973 1.00 54.19 79 GLU A O 1
ATOM 652 N N . LYS A 1 80 ? -11.360 6.060 13.741 1.00 50.22 80 LYS A N 1
ATOM 653 C CA . LYS A 1 80 ? -11.953 6.297 15.074 1.00 50.22 80 LYS A CA 1
ATOM 654 C C . LYS A 1 80 ? -12.982 7.429 15.162 1.00 50.22 80 LYS A C 1
ATOM 656 O O . LYS A 1 80 ? -13.612 7.537 16.211 1.00 50.22 80 LYS A O 1
ATOM 661 N N . ASP A 1 81 ? -13.188 8.207 14.107 1.00 47.22 81 ASP A N 1
ATOM 662 C CA . ASP A 1 81 ? -14.169 9.294 14.103 1.00 47.22 81 ASP A CA 1
ATOM 663 C C . ASP A 1 81 ? -15.344 8.965 13.171 1.00 47.22 81 ASP A C 1
ATOM 665 O O . ASP A 1 81 ? -15.337 9.367 12.011 1.00 47.22 81 ASP A O 1
ATOM 669 N N . GLU A 1 82 ? -16.314 8.193 13.685 1.00 39.88 82 GLU A N 1
ATOM 670 C CA . GLU A 1 82 ? -17.775 8.299 13.440 1.00 39.88 82 GLU A CA 1
ATOM 671 C C . GLU A 1 82 ? -18.577 7.318 14.317 1.00 39.88 82 GLU A C 1
ATOM 673 O O . GLU A 1 82 ? -18.372 6.084 14.214 1.00 39.88 82 GLU A O 1
#